Protein AF-A0AAP4Y4P3-F1 (afdb_monomer)

pLDDT: mean 84.71, std 17.85, range [30.56, 98.5]

Nearest PDB structures (foldseek):
  1cfz-assembly2_B  TM=8.126E-01  e=1.256E-12  Escherichia coli
  2kml-assembly1_A  TM=8.447E-01  e=9.578E-11  Escherichia coli IAI1
  5ija-assembly2_B  TM=7.318E-01  e=5.709E-11  Thermococcus kodakarensis KOD1
  5ttx-assembly1_A  TM=7.110E-01  e=1.951E-10  Thaumarchaeota archaeon SCGC AB-539-E09
  5ttx-assembly3_C  TM=7.157E-01  e=4.240E-10  Thaumarchaeota archaeon SCGC AB-539-E09

Foldseek 3Di:
DPPDDQQLEEEEFEAAQQFALQCLSVVLLVVLVVVDDPSYHGYYDHQNVLCVLVRQFAHQEYEYEGEAAPPDDALDKDKDWLVPDDDGFDPPPCPVPRQTSNNSSVVCVVVVRHHNTYMYIYGYAPTRHGGHYYDPSSVNSSVVVSVVVRVVSVVSPDPDDD

Structure (mmCIF, N/CA/C/O backbone):
data_AF-A0AAP4Y4P3-F1
#
_entry.id   AF-A0AAP4Y4P3-F1
#
loop_
_atom_site.group_PDB
_atom_site.id
_atom_site.type_symbol
_atom_site.label_atom_id
_atom_site.label_alt_id
_atom_site.label_comp_id
_atom_site.label_asym_id
_atom_site.label_entity_id
_atom_site.label_seq_id
_atom_site.pdbx_PDB_ins_code
_atom_site.Cartn_x
_atom_site.Cartn_y
_atom_site.Cartn_z
_atom_site.occupancy
_atom_site.B_iso_or_equiv
_atom_site.auth_seq_id
_atom_site.auth_comp_id
_atom_site.auth_asym_id
_atom_site.auth_atom_id
_atom_site.pdbx_PDB_model_num
ATOM 1 N N . MET A 1 1 ? -22.935 -16.325 13.975 1.00 35.78 1 MET A N 1
ATOM 2 C CA . MET A 1 1 ? -22.526 -14.991 13.495 1.00 35.78 1 MET A CA 1
ATOM 3 C C . MET A 1 1 ? -21.268 -14.628 14.266 1.00 35.78 1 MET A C 1
ATOM 5 O O . MET A 1 1 ? -21.358 -14.470 15.472 1.00 35.78 1 MET A O 1
ATOM 9 N N . HIS A 1 2 ? -20.091 -14.675 13.637 1.00 30.56 2 HIS A N 1
ATOM 10 C CA . HIS A 1 2 ? -18.846 -14.263 14.293 1.00 30.56 2 HIS A CA 1
ATOM 11 C C . HIS A 1 2 ? -18.708 -12.754 14.104 1.00 30.56 2 HIS A C 1
ATOM 13 O O . HIS A 1 2 ? -18.213 -12.304 13.072 1.00 30.56 2 HIS A O 1
ATOM 19 N N . GLU A 1 3 ? -19.175 -11.977 15.077 1.00 39.31 3 GLU A N 1
ATOM 20 C CA . GLU A 1 3 ? -18.799 -10.569 15.182 1.00 39.31 3 GLU A CA 1
ATOM 21 C C . GLU A 1 3 ? -17.313 -10.529 15.544 1.00 39.31 3 GLU A C 1
ATOM 23 O O . GLU A 1 3 ? -16.905 -10.691 16.693 1.00 39.31 3 GLU A O 1
ATOM 28 N N . SER A 1 4 ? -16.481 -10.437 14.506 1.00 42.75 4 SER A N 1
ATOM 29 C CA . SER A 1 4 ? -15.053 -10.184 14.661 1.00 42.75 4 SER A CA 1
ATOM 30 C C . SER A 1 4 ? -14.915 -8.806 15.293 1.00 42.75 4 SER A C 1
ATOM 32 O O . SER A 1 4 ? -15.518 -7.855 14.795 1.00 42.75 4 SER A O 1
ATOM 34 N N . ARG A 1 5 ? -14.134 -8.686 16.375 1.00 48.69 5 ARG A N 1
ATOM 35 C CA . ARG A 1 5 ? -13.696 -7.380 16.893 1.00 48.69 5 ARG A CA 1
ATOM 36 C C . ARG A 1 5 ? -13.296 -6.482 15.709 1.00 48.69 5 ARG A C 1
ATOM 38 O O . ARG A 1 5 ? -12.652 -7.003 14.789 1.00 48.69 5 ARG A O 1
ATOM 45 N N . PRO A 1 6 ? -13.650 -5.183 15.709 1.00 52.22 6 PRO A N 1
ATOM 46 C CA . PRO A 1 6 ? -13.154 -4.275 14.686 1.00 52.22 6 PRO A CA 1
ATOM 47 C C . PRO A 1 6 ? -11.630 -4.379 14.683 1.00 52.22 6 PRO A C 1
ATOM 49 O O . PRO A 1 6 ? -10.990 -4.272 15.726 1.00 52.22 6 PRO A O 1
ATOM 52 N N . ARG A 1 7 ? -11.072 -4.730 13.526 1.00 64.44 7 ARG A N 1
ATOM 53 C CA . ARG A 1 7 ? -9.627 -4.845 13.350 1.00 64.44 7 ARG A CA 1
ATOM 54 C C . ARG A 1 7 ? -9.046 -3.441 13.362 1.00 64.44 7 ARG A C 1
ATOM 56 O O . ARG A 1 7 ? -9.564 -2.588 12.648 1.00 64.44 7 ARG A O 1
ATOM 63 N N . ASP A 1 8 ? -7.981 -3.220 14.127 1.00 81.25 8 ASP A N 1
ATOM 64 C CA . ASP A 1 8 ? -7.388 -1.885 14.291 1.00 81.25 8 ASP A CA 1
ATOM 65 C C . ASP A 1 8 ? -6.825 -1.338 12.970 1.00 81.25 8 ASP A C 1
ATOM 67 O O . ASP A 1 8 ? -6.829 -0.130 12.734 1.00 81.25 8 ASP A O 1
ATOM 71 N N . ALA A 1 9 ? -6.379 -2.231 12.079 1.00 92.62 9 ALA A N 1
ATOM 72 C CA . ALA A 1 9 ? -5.905 -1.871 10.753 1.00 92.62 9 ALA A CA 1
ATOM 73 C C . ALA A 1 9 ? -6.125 -2.983 9.717 1.00 92.62 9 ALA A C 1
ATOM 75 O O . ALA A 1 9 ? -6.168 -4.180 10.031 1.00 92.62 9 ALA A O 1
ATOM 76 N N . ILE A 1 10 ? -6.188 -2.573 8.454 1.00 95.81 10 ILE A N 1
ATOM 77 C CA . ILE A 1 10 ? -6.048 -3.445 7.293 1.00 95.81 10 ILE A CA 1
ATOM 78 C C . ILE A 1 10 ? -4.916 -2.954 6.394 1.00 95.81 10 ILE A C 1
ATOM 80 O O . ILE A 1 10 ? -4.801 -1.760 6.132 1.00 95.81 10 ILE A O 1
ATOM 84 N N . VAL A 1 11 ? -4.099 -3.880 5.897 1.00 97.31 11 VAL A N 1
ATOM 85 C CA . VAL A 1 11 ? -3.084 -3.609 4.877 1.00 97.31 11 VAL A CA 1
ATOM 86 C C . VAL A 1 11 ? -3.383 -4.431 3.629 1.00 97.31 11 VAL A C 1
ATOM 88 O O . VAL A 1 11 ? -3.511 -5.654 3.707 1.00 97.31 11 VAL A O 1
ATOM 91 N N . VAL A 1 12 ? -3.519 -3.764 2.486 1.00 97.06 12 VAL A N 1
ATOM 92 C CA . VAL A 1 12 ? -3.878 -4.381 1.206 1.00 97.06 12 VAL A CA 1
ATOM 93 C C . VAL A 1 12 ? -2.787 -4.111 0.179 1.00 97.06 12 VAL A C 1
ATOM 95 O O . VAL A 1 12 ? -2.409 -2.965 -0.040 1.00 97.06 12 VAL A O 1
ATOM 98 N N . GLY A 1 13 ? -2.275 -5.171 -0.437 1.00 96.31 13 GLY A N 1
ATOM 99 C CA . GLY A 1 13 ? -1.312 -5.098 -1.530 1.00 96.31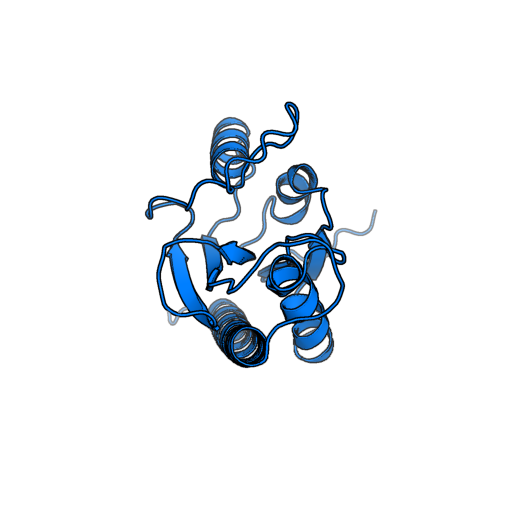 13 GLY A CA 1
ATOM 100 C C . GLY A 1 13 ? -2.024 -5.258 -2.863 1.00 96.31 13 GLY A C 1
ATOM 101 O O . GLY A 1 13 ? -2.777 -6.221 -3.030 1.00 96.31 13 GLY A O 1
ATOM 102 N N . LEU A 1 14 ? -1.780 -4.334 -3.785 1.00 93.56 14 LEU A N 1
ATOM 103 C CA . LEU A 1 14 ? -2.282 -4.369 -5.157 1.00 93.56 14 LEU A CA 1
ATOM 104 C C . LEU A 1 14 ? -1.167 -4.769 -6.136 1.00 93.56 14 LEU A C 1
ATOM 106 O O . LEU A 1 14 ? -0.000 -4.914 -5.745 1.00 93.56 14 LEU A O 1
ATOM 110 N N . GLY A 1 15 ? -1.553 -4.975 -7.394 1.00 90.00 15 GLY A N 1
ATOM 111 C CA . GLY A 1 15 ? -0.639 -5.191 -8.512 1.00 90.00 15 GLY A CA 1
ATOM 112 C C . GLY A 1 15 ? -0.743 -6.575 -9.148 1.00 90.00 15 GLY A C 1
ATOM 113 O O . GLY A 1 15 ? -1.526 -7.424 -8.721 1.00 90.00 15 GLY A O 1
ATOM 114 N N . SER A 1 16 ? 0.062 -6.823 -10.182 1.00 90.12 16 SER A N 1
ATOM 115 C CA . SER A 1 16 ? -0.001 -8.059 -10.973 1.00 90.12 16 SER A CA 1
ATOM 116 C C . SER A 1 16 ? 1.254 -8.926 -10.789 1.00 90.12 16 SER A C 1
ATOM 118 O O . SER A 1 16 ? 2.365 -8.454 -11.049 1.00 90.12 16 SER A O 1
ATOM 120 N N . PRO A 1 17 ? 1.124 -10.222 -10.435 1.00 88.75 17 PRO A N 1
ATOM 121 C CA . PRO A 1 17 ? 2.277 -11.091 -10.170 1.00 88.75 17 PRO A CA 1
ATOM 122 C C . PRO A 1 17 ? 3.154 -11.335 -11.410 1.00 88.75 17 PRO A C 1
ATOM 124 O O . PRO A 1 17 ? 4.361 -11.544 -11.287 1.00 88.75 17 PRO A O 1
ATOM 127 N N . ASP A 1 18 ? 2.562 -11.256 -12.604 1.00 89.69 18 ASP A N 1
ATOM 128 C CA . ASP A 1 18 ? 3.226 -11.536 -13.881 1.00 89.69 18 ASP A CA 1
ATOM 129 C C . ASP A 1 18 ? 3.772 -10.274 -14.577 1.00 89.69 18 ASP A C 1
ATOM 131 O O . ASP A 1 18 ? 4.093 -10.312 -15.768 1.00 89.69 18 ASP A O 1
ATOM 135 N N . ARG A 1 19 ? 3.851 -9.135 -13.871 1.00 90.81 19 ARG A N 1
ATOM 136 C CA . ARG A 1 19 ? 4.259 -7.835 -14.439 1.00 90.81 19 ARG A CA 1
ATOM 137 C C . ARG A 1 19 ? 5.421 -7.172 -13.694 1.00 90.81 19 ARG A C 1
ATOM 139 O O . ARG A 1 19 ? 5.391 -5.983 -13.391 1.00 90.81 19 ARG A O 1
ATOM 146 N N . ARG A 1 20 ? 6.487 -7.927 -13.442 1.00 93.19 20 ARG A N 1
ATOM 147 C CA . ARG A 1 20 ? 7.746 -7.458 -12.841 1.00 93.19 20 ARG A CA 1
ATOM 148 C C . ARG A 1 20 ? 7.508 -6.606 -11.594 1.00 93.19 20 ARG A C 1
ATOM 150 O O . ARG A 1 20 ? 6.992 -7.124 -10.609 1.00 93.19 20 ARG A O 1
ATOM 157 N N . ASP A 1 21 ? 7.879 -5.326 -11.629 1.00 95.75 21 ASP A N 1
ATOM 158 C CA . ASP A 1 21 ? 7.810 -4.435 -10.472 1.00 95.75 21 ASP A CA 1
ATOM 159 C C . ASP A 1 21 ? 6.367 -4.094 -10.067 1.00 95.75 21 ASP A C 1
ATOM 161 O O . ASP A 1 21 ? 6.153 -3.656 -8.943 1.00 95.75 21 ASP A O 1
ATOM 165 N N . ASP A 1 22 ? 5.379 -4.365 -10.926 1.00 93.31 22 ASP A N 1
ATOM 166 C CA . ASP A 1 22 ? 3.951 -4.254 -10.598 1.00 93.31 22 ASP A CA 1
ATOM 167 C C . ASP A 1 22 ? 3.556 -5.195 -9.448 1.00 93.31 22 ASP A C 1
ATOM 169 O O . ASP A 1 22 ? 2.640 -4.914 -8.689 1.00 93.31 22 ASP A O 1
ATOM 173 N N . ALA A 1 23 ? 4.291 -6.294 -9.243 1.00 94.38 23 ALA A N 1
ATOM 174 C CA . ALA A 1 23 ? 4.058 -7.216 -8.133 1.00 94.38 23 ALA A CA 1
ATOM 175 C C . ALA A 1 23 ? 4.514 -6.662 -6.764 1.00 94.38 23 ALA A C 1
ATOM 177 O O . ALA A 1 23 ? 4.427 -7.371 -5.758 1.00 94.38 23 ALA A O 1
ATOM 178 N N . ALA A 1 24 ? 5.043 -5.432 -6.696 1.00 96.50 24 ALA A N 1
ATOM 179 C CA . ALA A 1 24 ? 5.632 -4.872 -5.480 1.00 96.50 24 ALA A CA 1
ATOM 180 C C . ALA A 1 24 ? 4.641 -4.797 -4.309 1.00 96.50 24 ALA A C 1
ATOM 182 O O . ALA A 1 24 ? 5.015 -5.138 -3.184 1.00 96.50 24 ALA A O 1
ATOM 183 N N . GLY A 1 25 ? 3.386 -4.406 -4.557 1.00 95.81 25 GLY A N 1
ATOM 184 C CA . GLY A 1 25 ? 2.348 -4.365 -3.524 1.00 95.81 25 GLY A CA 1
ATOM 185 C C . GLY A 1 25 ? 2.041 -5.753 -2.959 1.00 95.81 25 GLY A C 1
ATOM 186 O O . GLY A 1 25 ? 2.022 -5.933 -1.738 1.00 95.81 25 GLY A O 1
ATOM 187 N N . LEU A 1 26 ? 1.901 -6.755 -3.835 1.00 96.25 26 LEU A N 1
ATOM 188 C CA . LEU A 1 26 ? 1.697 -8.161 -3.460 1.00 96.25 26 LEU A CA 1
ATOM 189 C C . LEU A 1 26 ? 2.864 -8.715 -2.628 1.00 96.25 26 LEU A C 1
ATOM 191 O O . LEU A 1 26 ? 2.657 -9.375 -1.607 1.00 96.25 26 LEU A O 1
ATOM 195 N N . GLU A 1 27 ? 4.099 -8.427 -3.037 1.00 97.56 27 GLU A N 1
ATOM 196 C CA . GLU A 1 27 ? 5.293 -8.872 -2.316 1.00 97.56 27 GLU A CA 1
ATOM 197 C C . GLU A 1 27 ? 5.421 -8.183 -0.950 1.00 97.56 27 GLU A C 1
ATOM 199 O O . GLU A 1 27 ? 5.775 -8.827 0.040 1.00 97.56 27 GLU A O 1
ATOM 204 N N . ALA A 1 28 ? 5.075 -6.896 -0.860 1.00 98.19 28 ALA A N 1
ATOM 205 C CA . ALA A 1 28 ? 5.086 -6.161 0.399 1.00 98.19 28 ALA A CA 1
ATOM 206 C C . ALA A 1 28 ? 4.141 -6.791 1.426 1.00 98.19 28 ALA A C 1
ATOM 208 O O . ALA A 1 28 ? 4.553 -7.054 2.556 1.00 98.19 28 ALA A O 1
ATOM 209 N N . VAL A 1 29 ? 2.900 -7.102 1.042 1.00 97.38 29 VAL A N 1
ATOM 210 C CA . VAL A 1 29 ? 1.959 -7.745 1.972 1.00 97.38 29 VAL A CA 1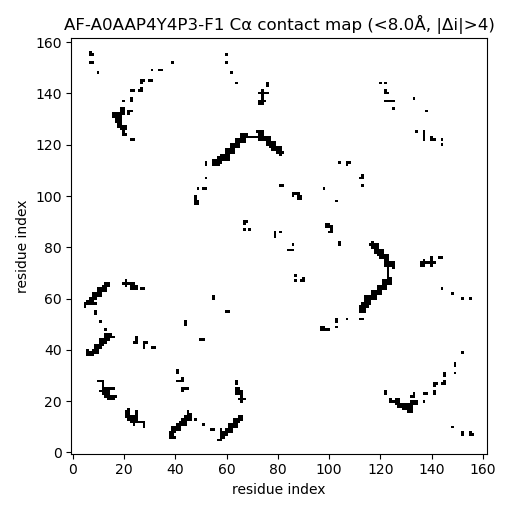
ATOM 211 C C . VAL A 1 29 ? 2.347 -9.179 2.315 1.00 97.38 29 VAL A C 1
ATOM 213 O O . VAL A 1 29 ? 2.146 -9.598 3.455 1.00 97.38 29 VAL A O 1
ATOM 216 N N . ARG A 1 30 ? 2.986 -9.910 1.394 1.00 97.44 30 ARG A N 1
ATOM 217 C CA . ARG A 1 30 ? 3.554 -11.237 1.679 1.00 97.44 30 ARG A CA 1
ATOM 218 C C . ARG A 1 30 ? 4.622 -11.175 2.776 1.00 97.44 30 ARG A C 1
ATOM 220 O O . ARG A 1 30 ? 4.634 -12.027 3.662 1.00 97.44 30 ARG A O 1
ATOM 227 N N . LEU A 1 31 ? 5.507 -10.179 2.721 1.00 97.69 31 LEU A N 1
ATOM 228 C CA . LEU A 1 31 ? 6.558 -9.961 3.723 1.00 97.69 31 LEU A CA 1
ATOM 229 C C . LEU A 1 31 ? 6.016 -9.392 5.039 1.00 97.69 31 LEU A C 1
ATOM 231 O O . LEU A 1 31 ? 6.549 -9.698 6.103 1.00 97.69 31 LEU A O 1
ATOM 235 N N . LEU A 1 32 ? 4.962 -8.580 4.973 1.00 96.81 32 LEU A N 1
ATOM 236 C CA . LEU A 1 32 ? 4.334 -7.952 6.133 1.00 96.81 32 LEU A CA 1
ATOM 237 C C . LEU A 1 32 ? 3.498 -8.935 6.963 1.00 96.81 32 LEU A C 1
ATOM 239 O O . LEU A 1 32 ? 3.498 -8.847 8.189 1.00 96.81 32 LEU A O 1
ATOM 243 N N . ALA A 1 33 ? 2.793 -9.867 6.313 1.00 96.38 33 ALA A N 1
ATOM 244 C CA . ALA A 1 33 ? 1.863 -10.798 6.954 1.00 96.38 33 ALA A CA 1
ATOM 245 C C . ALA A 1 33 ? 2.413 -11.530 8.199 1.00 96.38 33 ALA A C 1
ATOM 247 O O . ALA A 1 33 ? 1.707 -11.556 9.205 1.00 96.38 33 ALA A O 1
ATOM 248 N N . PRO A 1 34 ? 3.641 -12.093 8.206 1.00 96.50 34 PRO A N 1
ATOM 249 C CA . PRO A 1 34 ? 4.180 -12.757 9.398 1.00 96.50 34 PRO A CA 1
ATOM 250 C C . PRO A 1 34 ? 4.654 -11.796 10.503 1.00 96.50 34 PRO A C 1
ATOM 252 O O . PRO A 1 34 ? 5.018 -12.258 11.581 1.00 96.50 34 PRO A O 1
ATOM 255 N N . LEU A 1 35 ? 4.707 -10.486 10.242 1.00 95.44 35 LEU A N 1
ATOM 256 C CA . LEU A 1 35 ? 5.269 -9.479 11.151 1.00 95.44 35 LEU A CA 1
ATOM 257 C C . LEU A 1 35 ? 4.200 -8.690 11.915 1.00 95.44 35 LEU A C 1
ATOM 259 O O . LEU A 1 35 ? 4.514 -8.058 12.924 1.00 95.44 35 LEU A O 1
ATOM 263 N N . VAL A 1 36 ? 2.957 -8.689 11.431 1.00 92.06 36 VAL A N 1
ATOM 264 C CA . VAL A 1 36 ? 1.852 -7.969 12.072 1.00 92.06 36 VAL A CA 1
ATOM 265 C C . VAL A 1 36 ? 1.146 -8.839 13.117 1.00 92.06 36 VAL A C 1
ATOM 267 O O . VAL A 1 36 ? 1.121 -10.065 12.984 1.00 92.06 36 VAL A O 1
ATOM 270 N N . PRO A 1 37 ? 0.552 -8.242 14.166 1.00 88.38 37 PRO A N 1
ATOM 271 C CA . PRO A 1 37 ? -0.206 -9.011 15.138 1.00 88.38 37 PRO A CA 1
ATOM 272 C C . PRO A 1 37 ? -1.540 -9.531 14.554 1.00 88.38 37 PRO A C 1
ATOM 274 O O . PRO A 1 37 ? -2.008 -9.041 13.525 1.00 88.38 37 PRO A O 1
ATOM 277 N N . PRO A 1 38 ? -2.186 -10.520 15.207 1.00 85.00 38 PRO A N 1
ATOM 278 C CA . PRO A 1 38 ? -3.383 -11.194 14.678 1.00 85.00 38 PRO A CA 1
ATOM 279 C C . PRO A 1 38 ? -4.623 -10.301 14.501 1.00 85.00 38 PRO A C 1
ATOM 281 O O . PRO A 1 38 ? -5.584 -10.697 13.840 1.00 85.00 38 PRO A O 1
ATOM 284 N N . ASP A 1 39 ? -4.634 -9.129 15.134 1.00 84.38 39 ASP A N 1
ATOM 285 C CA . ASP A 1 39 ? -5.692 -8.118 15.062 1.00 84.38 39 ASP A CA 1
ATOM 286 C C . ASP A 1 39 ? -5.611 -7.252 13.789 1.00 84.38 39 ASP A C 1
ATOM 288 O O . ASP A 1 39 ? -6.575 -6.556 13.466 1.00 84.38 39 ASP A O 1
ATOM 292 N N . VAL A 1 40 ? -4.521 -7.346 13.019 1.00 92.06 40 VAL A N 1
ATOM 293 C CA . VAL A 1 40 ? -4.333 -6.657 11.736 1.00 92.06 40 VAL A CA 1
ATOM 294 C C . VAL A 1 40 ? -4.696 -7.590 10.586 1.00 92.06 40 VAL A C 1
ATOM 296 O O . VAL A 1 40 ? -4.184 -8.705 10.478 1.00 92.06 40 VAL A O 1
ATOM 299 N N . ARG A 1 41 ? -5.563 -7.136 9.673 1.00 94.62 41 ARG A N 1
ATOM 300 C CA . ARG A 1 41 ? -5.827 -7.890 8.437 1.00 94.62 41 ARG A CA 1
ATOM 301 C C . ARG A 1 41 ? -4.774 -7.551 7.397 1.00 94.62 41 ARG A C 1
ATOM 303 O O . ARG A 1 41 ? -4.551 -6.381 7.114 1.00 94.62 41 ARG A O 1
ATOM 310 N N . VAL A 1 42 ? -4.219 -8.569 6.757 1.00 96.19 42 VAL A N 1
ATOM 311 C CA . VAL A 1 42 ? -3.381 -8.410 5.566 1.00 96.19 42 VAL A CA 1
ATOM 312 C C . VAL A 1 42 ? -4.057 -9.122 4.400 1.00 96.19 42 VAL A C 1
ATOM 314 O O . VAL A 1 42 ? -4.548 -10.240 4.565 1.00 96.19 42 VAL A O 1
ATOM 317 N N . ALA A 1 43 ? -4.141 -8.465 3.247 1.00 95.81 43 ALA A N 1
ATOM 318 C CA . ALA A 1 43 ? -4.763 -9.003 2.042 1.00 95.81 43 ALA A CA 1
ATOM 319 C C . ALA A 1 43 ? -3.949 -8.646 0.791 1.00 95.81 43 ALA A C 1
ATOM 321 O O . ALA A 1 43 ? -3.263 -7.628 0.758 1.00 95.81 43 ALA A O 1
ATOM 322 N N . ALA A 1 44 ? -4.051 -9.481 -0.239 1.00 94.81 44 ALA A N 1
ATOM 323 C CA . ALA A 1 44 ? -3.455 -9.259 -1.550 1.00 94.81 44 ALA A CA 1
ATOM 324 C C . ALA A 1 44 ? -4.561 -9.344 -2.609 1.00 94.81 44 ALA A C 1
ATOM 326 O O . ALA A 1 44 ? -5.363 -10.279 -2.564 1.00 94.81 44 ALA A O 1
ATOM 327 N N . LEU A 1 45 ? -4.607 -8.389 -3.538 1.00 91.00 45 LEU A N 1
ATOM 328 C CA . LEU A 1 45 ? -5.609 -8.313 -4.603 1.00 91.00 45 LEU A CA 1
ATOM 329 C C . LEU A 1 45 ? -4.922 -8.280 -5.976 1.00 91.00 45 LEU A C 1
ATOM 331 O O . LEU A 1 45 ? -4.649 -7.199 -6.490 1.00 91.00 45 LEU A O 1
ATOM 335 N N . PRO A 1 46 ? -4.633 -9.443 -6.584 1.00 86.31 46 PRO A N 1
ATOM 336 C CA . PRO A 1 46 ? -4.075 -9.490 -7.929 1.00 86.31 46 PRO A CA 1
ATOM 337 C C . PRO A 1 46 ? -5.170 -9.237 -8.979 1.00 86.31 46 PRO A C 1
ATOM 339 O O . PRO A 1 46 ? -5.902 -10.165 -9.328 1.00 86.31 46 PRO A O 1
ATOM 342 N N . GLY A 1 47 ? -5.306 -7.995 -9.458 1.00 76.56 47 GLY A N 1
ATOM 343 C CA . GLY A 1 47 ? -6.297 -7.614 -10.479 1.00 76.56 47 GLY A CA 1
ATOM 344 C C . GLY A 1 47 ? -7.751 -7.682 -9.997 1.00 76.56 47 GLY A C 1
ATOM 345 O O . GLY A 1 47 ? -8.647 -8.083 -10.740 1.00 76.56 47 GLY A O 1
ATOM 346 N N . ARG A 1 48 ? -7.976 -7.425 -8.702 1.00 79.25 48 ARG A N 1
ATOM 347 C CA . ARG A 1 48 ? -9.301 -7.457 -8.048 1.00 79.25 48 ARG A CA 1
ATOM 348 C C . ARG A 1 48 ? -9.522 -6.209 -7.199 1.00 79.25 48 ARG A C 1
ATOM 350 O O . ARG A 1 48 ? -10.065 -6.281 -6.100 1.00 79.25 48 ARG A O 1
ATOM 357 N N . GLU A 1 49 ? -9.075 -5.064 -7.695 1.00 80.50 49 GLU A N 1
ATOM 358 C CA . GLU A 1 49 ? -9.017 -3.781 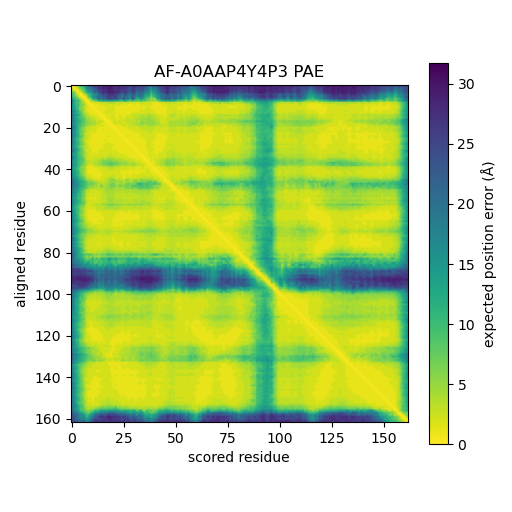-6.993 1.00 80.50 49 GLU A CA 1
ATOM 359 C C . GLU A 1 49 ? -10.397 -3.353 -6.473 1.00 80.50 49 GLU A C 1
ATOM 361 O O . GLU A 1 49 ? -10.501 -2.778 -5.395 1.00 80.50 49 GLU A O 1
ATOM 366 N N . THR A 1 50 ? -11.485 -3.725 -7.152 1.00 77.50 50 THR A N 1
ATOM 367 C CA . THR A 1 50 ? -12.859 -3.442 -6.705 1.00 77.50 50 THR A CA 1
ATOM 368 C C . THR A 1 50 ? -13.220 -4.071 -5.353 1.00 77.50 50 THR A C 1
ATOM 370 O O . THR A 1 50 ? -14.094 -3.558 -4.657 1.00 77.50 50 THR A O 1
ATOM 373 N N . GLU A 1 51 ? -12.549 -5.153 -4.939 1.00 87.38 51 GLU A N 1
ATOM 374 C CA . GLU A 1 51 ? -12.748 -5.765 -3.614 1.00 87.38 51 GLU A CA 1
ATOM 375 C C . GLU A 1 51 ? -12.164 -4.932 -2.471 1.00 87.38 51 GLU A C 1
ATOM 377 O O . GLU A 1 51 ? -12.488 -5.158 -1.301 1.00 87.38 51 GLU A O 1
ATOM 382 N N . LEU A 1 52 ? -11.326 -3.942 -2.787 1.00 89.00 52 LEU A N 1
ATOM 383 C CA . LEU A 1 52 ? -10.709 -3.061 -1.805 1.00 89.00 52 LEU A CA 1
ATOM 384 C C . LEU A 1 52 ? -11.757 -2.356 -0.936 1.00 89.00 52 LEU A C 1
ATOM 386 O O . LEU A 1 52 ? -11.569 -2.232 0.276 1.00 89.00 52 LEU A O 1
ATOM 390 N N . LEU A 1 53 ? -12.894 -1.982 -1.536 1.00 89.56 53 LEU A N 1
ATOM 391 C CA . LEU A 1 53 ? -13.988 -1.329 -0.830 1.00 89.56 53 LEU A CA 1
ATOM 392 C C . LEU A 1 53 ? -14.538 -2.201 0.303 1.00 89.56 53 LEU A C 1
ATOM 394 O O . LEU A 1 53 ? -14.720 -1.733 1.429 1.00 89.56 53 LEU A O 1
ATOM 398 N N . ASP A 1 54 ? -14.780 -3.479 0.023 1.00 89.94 54 ASP A N 1
ATOM 399 C CA . ASP A 1 54 ? -15.295 -4.429 1.007 1.00 89.94 54 ASP A CA 1
ATOM 400 C C . ASP A 1 54 ? -14.279 -4.712 2.111 1.00 89.94 54 ASP A C 1
ATOM 402 O O . ASP A 1 54 ? -14.646 -4.889 3.274 1.00 89.94 54 ASP A O 1
ATOM 406 N N . LEU A 1 55 ? -12.995 -4.711 1.762 1.00 91.75 55 LEU A N 1
ATOM 407 C CA . LEU A 1 55 ? -11.913 -4.988 2.689 1.00 91.75 55 LEU A CA 1
ATOM 408 C C . LEU A 1 55 ? -11.702 -3.874 3.722 1.00 91.75 55 LEU A C 1
ATOM 410 O O . LEU A 1 55 ? -11.514 -4.191 4.899 1.00 91.75 55 LEU A O 1
ATOM 414 N N . TRP A 1 56 ? -11.738 -2.602 3.317 1.00 92.38 56 TRP A N 1
ATOM 415 C CA . TRP A 1 56 ? -11.451 -1.477 4.217 1.00 92.38 56 TRP A CA 1
ATOM 416 C C . TRP A 1 56 ? -12.671 -0.882 4.927 1.00 92.38 56 TRP A C 1
ATOM 418 O O . TRP A 1 56 ? -12.513 0.010 5.763 1.00 92.38 56 TRP A O 1
ATOM 428 N N . THR A 1 57 ? -13.887 -1.339 4.598 1.00 90.88 57 THR A N 1
ATOM 429 C CA . THR A 1 57 ? -15.120 -0.726 5.117 1.00 90.88 57 THR A CA 1
ATOM 430 C C . THR A 1 57 ? -15.132 -0.823 6.643 1.00 90.88 57 THR A C 1
ATOM 432 O O . THR A 1 57 ? -15.050 -1.916 7.200 1.00 90.88 57 THR A O 1
ATOM 435 N N . GLY A 1 58 ? -15.261 0.322 7.320 1.00 86.38 58 GLY A N 1
ATOM 436 C CA . GLY A 1 58 ? -15.326 0.387 8.783 1.00 86.38 58 GLY A CA 1
ATOM 437 C C . GLY A 1 58 ? -13.990 0.157 9.501 1.00 86.38 58 GLY A C 1
ATOM 438 O O . GLY A 1 58 ? -13.978 0.085 10.729 1.00 86.38 58 GLY A O 1
ATOM 439 N N . ALA A 1 59 ? -12.871 0.051 8.776 1.00 90.81 59 ALA A N 1
ATOM 440 C CA . ALA A 1 59 ? -11.551 -0.039 9.390 1.00 90.81 59 ALA A CA 1
ATOM 441 C C . ALA A 1 59 ? -11.110 1.332 9.952 1.00 90.81 59 ALA A C 1
ATOM 443 O O . ALA A 1 59 ? -11.255 2.347 9.261 1.00 90.81 59 ALA A O 1
ATOM 444 N N . PRO A 1 60 ? -10.518 1.396 11.160 1.00 92.25 60 PRO A N 1
ATOM 445 C CA . PRO A 1 60 ? -9.919 2.627 11.679 1.00 92.25 60 PRO A CA 1
ATOM 446 C C . PRO A 1 60 ? -8.742 3.110 10.819 1.00 92.25 60 PRO A C 1
ATOM 448 O O . PRO A 1 60 ? -8.571 4.309 10.606 1.00 92.25 60 PRO A O 1
ATOM 451 N N . LEU A 1 61 ? -7.952 2.173 10.291 1.00 94.31 61 LEU A N 1
ATOM 452 C CA . LEU A 1 61 ? -6.844 2.437 9.379 1.00 94.31 61 LEU A CA 1
ATOM 453 C C . LEU A 1 61 ? -6.855 1.436 8.223 1.00 94.31 61 LEU A C 1
ATOM 455 O O . LEU A 1 61 ? -6.860 0.226 8.444 1.00 94.31 61 LEU A O 1
ATOM 459 N N . ALA A 1 62 ? -6.775 1.942 6.997 1.00 96.06 62 ALA A N 1
ATOM 460 C CA . ALA A 1 62 ? -6.428 1.161 5.821 1.00 96.06 62 ALA A CA 1
ATOM 461 C C . ALA A 1 62 ? -5.103 1.653 5.235 1.00 96.06 62 ALA A C 1
ATOM 463 O O . ALA A 1 62 ? -4.913 2.853 5.043 1.00 96.06 62 ALA A O 1
ATOM 464 N N . ILE A 1 63 ? -4.200 0.723 4.938 1.00 97.19 63 ILE A N 1
ATOM 465 C CA . ILE A 1 63 ? -2.955 0.981 4.217 1.00 97.19 63 ILE A CA 1
ATOM 466 C C . ILE A 1 63 ? -3.019 0.226 2.892 1.00 97.19 63 ILE A C 1
ATOM 468 O O . ILE A 1 63 ? -3.169 -0.994 2.889 1.00 97.19 63 ILE A O 1
ATOM 472 N N . VAL A 1 64 ? -2.892 0.931 1.776 1.00 96.44 64 VAL A N 1
ATOM 473 C CA . VAL A 1 64 ? -2.819 0.338 0.437 1.00 96.44 64 VAL A CA 1
ATOM 474 C C . VAL A 1 64 ? -1.388 0.451 -0.061 1.00 96.44 64 VAL A C 1
ATOM 476 O O . VAL A 1 64 ? -0.803 1.529 -0.004 1.00 96.44 64 VAL A O 1
ATOM 479 N N . ILE A 1 65 ? -0.809 -0.656 -0.516 1.00 96.44 65 ILE A N 1
ATOM 480 C CA . ILE A 1 65 ? 0.541 -0.697 -1.080 1.00 96.44 65 ILE A CA 1
ATOM 481 C C . ILE A 1 65 ? 0.426 -1.078 -2.550 1.00 96.44 65 ILE A C 1
ATOM 483 O O . ILE A 1 65 ? -0.126 -2.133 -2.862 1.00 96.44 65 ILE A O 1
ATOM 487 N N . ASP A 1 66 ? 0.959 -0.239 -3.430 1.00 93.56 66 ASP A N 1
ATOM 488 C CA . ASP A 1 66 ? 0.862 -0.423 -4.878 1.00 93.56 66 ASP A CA 1
ATOM 489 C C . ASP A 1 66 ? 2.148 0.021 -5.586 1.00 93.56 66 ASP A C 1
ATOM 491 O O . ASP A 1 66 ? 2.927 0.817 -5.051 1.00 93.56 66 ASP A O 1
ATOM 495 N N . ALA A 1 67 ? 2.384 -0.503 -6.784 1.00 92.38 67 ALA A N 1
ATOM 496 C CA . ALA A 1 67 ? 3.426 -0.010 -7.668 1.00 92.38 67 ALA A CA 1
ATOM 497 C C . ALA A 1 67 ? 2.963 1.282 -8.360 1.00 92.38 67 ALA A C 1
ATOM 499 O O . ALA A 1 67 ? 1.809 1.416 -8.754 1.00 92.38 67 ALA A O 1
ATOM 500 N N . VAL A 1 68 ? 3.864 2.251 -8.531 1.00 90.62 68 VAL A N 1
ATOM 501 C CA . VAL A 1 68 ? 3.550 3.528 -9.191 1.00 90.62 68 VAL A CA 1
ATOM 502 C C . VAL A 1 68 ? 4.604 3.902 -10.226 1.00 90.62 68 VAL A C 1
ATOM 504 O O . VAL A 1 68 ? 5.758 3.484 -10.143 1.00 90.62 68 VAL A O 1
ATOM 507 N N . LEU A 1 69 ? 4.200 4.712 -11.203 1.00 88.25 69 LEU A N 1
ATOM 508 C CA . LEU A 1 69 ? 5.068 5.296 -12.225 1.00 88.25 69 LEU A CA 1
ATOM 509 C C . LEU A 1 69 ? 4.882 6.816 -12.204 1.00 88.25 69 LEU A C 1
ATOM 511 O O . LEU A 1 69 ? 4.066 7.365 -12.941 1.00 88.25 69 LEU A O 1
ATOM 515 N N . SER A 1 70 ? 5.614 7.489 -11.321 1.00 85.38 70 SER A N 1
ATOM 516 C CA . SER A 1 70 ? 5.610 8.952 -11.196 1.00 85.38 70 SER A CA 1
ATOM 517 C C . SER A 1 70 ? 6.765 9.615 -11.953 1.00 85.38 70 SER A C 1
ATOM 519 O O . SER A 1 70 ? 6.752 10.826 -12.168 1.00 85.38 70 SER A O 1
ATOM 521 N N . GLY A 1 71 ? 7.768 8.829 -12.360 1.00 86.69 71 GLY A N 1
ATOM 522 C CA . GLY A 1 71 ? 9.021 9.323 -12.929 1.00 86.69 71 GLY A CA 1
ATOM 523 C C . GLY A 1 71 ? 10.118 9.544 -11.883 1.00 86.69 71 GLY A C 1
ATOM 524 O O . GLY A 1 71 ? 11.198 10.026 -12.225 1.00 86.69 71 GLY A O 1
ATOM 525 N N . ALA A 1 72 ? 9.870 9.188 -10.619 1.00 92.31 72 ALA A N 1
ATOM 526 C CA . ALA A 1 72 ? 10.907 9.134 -9.596 1.00 92.31 72 ALA A CA 1
ATOM 527 C C . ALA A 1 72 ? 11.885 7.965 -9.846 1.00 92.31 72 ALA A C 1
ATOM 529 O O . ALA A 1 72 ? 11.724 7.151 -10.755 1.00 92.31 72 ALA A O 1
ATOM 530 N N . ALA A 1 73 ? 12.934 7.863 -9.027 1.00 97.00 73 ALA A N 1
ATOM 531 C CA . ALA A 1 73 ? 13.868 6.744 -9.123 1.00 97.00 73 ALA A CA 1
ATOM 532 C C . ALA A 1 73 ? 13.197 5.427 -8.670 1.00 97.00 73 ALA A C 1
ATOM 534 O O . ALA A 1 73 ? 12.557 5.430 -7.612 1.00 97.00 73 ALA A O 1
ATOM 535 N N . PRO A 1 74 ? 13.390 4.294 -9.377 1.00 97.44 74 PRO A N 1
ATOM 536 C CA . PRO A 1 74 ? 12.831 3.003 -8.974 1.00 97.44 74 PRO A CA 1
ATOM 537 C C . PRO A 1 74 ? 13.155 2.640 -7.519 1.00 97.44 74 PRO A C 1
ATOM 539 O O . PRO A 1 74 ? 14.271 2.859 -7.042 1.00 97.44 74 PRO A O 1
ATOM 542 N N . GLY A 1 75 ? 12.178 2.083 -6.802 1.00 96.62 75 GLY A N 1
ATOM 543 C CA . GLY A 1 75 ? 12.273 1.767 -5.374 1.00 96.62 75 GLY A CA 1
ATOM 544 C C . GLY A 1 75 ? 12.091 2.960 -4.429 1.00 96.62 75 GLY A C 1
ATOM 545 O O . GLY A 1 75 ? 12.198 2.794 -3.208 1.00 96.62 75 GLY A O 1
ATOM 546 N N . THR A 1 76 ? 11.821 4.159 -4.954 1.00 97.50 76 THR A N 1
ATOM 547 C CA . THR A 1 76 ? 11.326 5.281 -4.143 1.00 97.50 76 THR A CA 1
ATOM 548 C C . THR A 1 76 ? 9.970 4.908 -3.556 1.00 97.50 76 THR A C 1
ATOM 550 O O . THR A 1 76 ? 9.131 4.348 -4.252 1.00 97.50 76 THR A O 1
ATOM 553 N N . VAL A 1 77 ? 9.767 5.192 -2.268 1.00 97.50 77 VAL A N 1
ATOM 554 C CA . VAL A 1 77 ? 8.484 4.962 -1.597 1.00 97.50 77 VAL A CA 1
ATOM 555 C C . VAL A 1 77 ? 7.825 6.307 -1.351 1.00 97.50 77 VAL A C 1
ATOM 557 O O . VAL A 1 77 ? 8.356 7.137 -0.613 1.00 97.50 77 VAL A O 1
ATOM 560 N N . HIS A 1 78 ? 6.669 6.495 -1.966 1.00 94.25 78 HIS A N 1
ATOM 561 C CA . HIS A 1 78 ? 5.798 7.642 -1.782 1.00 94.25 78 HIS A CA 1
ATOM 562 C C . HIS A 1 78 ? 4.788 7.337 -0.690 1.00 94.25 78 HIS A C 1
ATOM 564 O O . HIS A 1 78 ? 4.301 6.212 -0.573 1.00 94.25 78 HIS A O 1
ATOM 570 N N . ARG A 1 79 ? 4.471 8.353 0.105 1.00 94.75 79 ARG A N 1
ATOM 571 C CA . ARG A 1 79 ? 3.495 8.270 1.184 1.00 94.75 79 ARG A CA 1
ATOM 572 C C . ARG A 1 79 ? 2.424 9.314 0.917 1.00 94.75 79 ARG A C 1
ATOM 574 O O . ARG A 1 79 ? 2.750 10.495 0.895 1.00 94.75 79 ARG A O 1
ATOM 581 N N . LEU A 1 80 ? 1.192 8.864 0.714 1.00 90.50 80 LEU A N 1
ATOM 582 C CA . LEU A 1 80 ? 0.071 9.717 0.332 1.00 90.50 80 LEU A CA 1
ATOM 583 C C . LEU A 1 80 ? -1.099 9.492 1.288 1.00 90.50 80 LEU A C 1
ATOM 585 O O . LEU A 1 80 ? -1.448 8.348 1.593 1.00 90.50 80 LEU A O 1
ATOM 589 N N . ASP A 1 81 ? -1.702 10.574 1.759 1.00 89.50 81 ASP A N 1
ATOM 590 C CA . ASP A 1 81 ? -2.999 10.535 2.421 1.00 89.50 81 ASP A CA 1
ATOM 591 C C . ASP A 1 81 ? -4.091 10.347 1.364 1.00 89.50 81 ASP A C 1
ATOM 593 O O . ASP A 1 81 ? -4.283 11.185 0.482 1.00 89.50 81 ASP A O 1
ATOM 597 N N . GLY A 1 82 ? -4.822 9.237 1.468 1.00 83.00 82 GLY A N 1
ATOM 598 C CA . GLY A 1 82 ? -5.833 8.827 0.498 1.00 83.00 82 GLY A CA 1
ATOM 599 C C . GLY A 1 82 ? -7.018 9.778 0.342 1.00 83.00 82 GLY A C 1
ATOM 600 O O . GLY A 1 82 ? -7.803 9.615 -0.591 1.00 83.00 82 GLY A O 1
ATOM 601 N N . PHE A 1 83 ? -7.179 10.737 1.254 1.00 81.94 83 PHE A N 1
ATOM 602 C CA . PHE A 1 83 ? -8.283 11.692 1.248 1.00 81.94 83 PHE A CA 1
ATOM 603 C C . PHE A 1 83 ? -7.855 13.125 0.936 1.00 81.94 83 PHE A C 1
ATOM 605 O O . PHE A 1 83 ? -8.728 13.951 0.670 1.00 81.94 83 PHE A O 1
ATOM 612 N N . ILE A 1 84 ? -6.554 13.422 0.982 1.00 75.12 84 ILE A N 1
ATOM 613 C CA . ILE A 1 84 ? -6.012 14.777 0.809 1.00 75.12 84 ILE A CA 1
ATOM 614 C C . ILE A 1 84 ? -5.150 14.863 -0.448 1.00 75.12 84 ILE A C 1
ATOM 616 O O . ILE A 1 84 ? -5.266 15.828 -1.205 1.00 75.12 84 ILE A O 1
ATOM 620 N N . ASP A 1 85 ? -4.287 13.875 -0.668 1.00 74.25 85 ASP A N 1
ATOM 621 C CA . ASP A 1 85 ? -3.309 13.927 -1.742 1.00 74.25 85 ASP A CA 1
ATOM 622 C C . ASP A 1 85 ? -3.911 13.478 -3.075 1.00 74.25 85 ASP A C 1
ATOM 624 O O . ASP A 1 85 ? -4.768 12.594 -3.148 1.00 74.25 85 ASP A O 1
ATOM 628 N N . ALA A 1 86 ? -3.418 14.078 -4.161 1.00 69.25 86 ALA A N 1
ATOM 629 C CA . ALA A 1 86 ? -3.736 13.613 -5.501 1.00 69.25 86 ALA A CA 1
ATOM 630 C C . ALA A 1 86 ? -3.173 12.200 -5.684 1.00 69.25 86 ALA A C 1
ATOM 632 O O . ALA A 1 86 ? -1.960 11.982 -5.640 1.00 69.25 86 ALA A O 1
ATOM 633 N N . LEU A 1 87 ? -4.067 11.239 -5.887 1.00 67.94 87 LEU A N 1
ATOM 634 C CA . LEU A 1 87 ? -3.680 9.850 -6.060 1.00 67.94 87 LEU A CA 1
ATO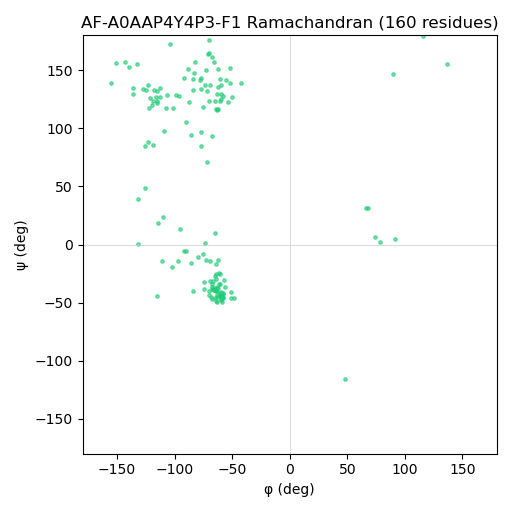M 635 C C . LEU A 1 87 ? -3.128 9.633 -7.469 1.00 67.94 87 LEU A C 1
ATOM 637 O O . LEU A 1 87 ? -3.736 10.111 -8.433 1.00 67.94 87 LEU A O 1
ATOM 641 N N . PRO A 1 88 ? -1.986 8.937 -7.616 1.00 60.56 88 PRO A N 1
ATOM 642 C CA . PRO A 1 88 ? -1.460 8.624 -8.930 1.00 60.56 88 PRO A CA 1
ATOM 643 C C . PRO A 1 88 ? -2.517 7.829 -9.699 1.00 60.56 88 PRO A C 1
ATOM 645 O O . PRO A 1 88 ? -3.065 6.847 -9.196 1.00 60.56 88 PRO A O 1
ATOM 648 N N . GLY A 1 89 ? -2.832 8.283 -10.912 1.00 55.38 89 GLY A N 1
ATOM 649 C CA . GLY A 1 89 ? -3.658 7.501 -11.822 1.00 55.38 89 GLY A CA 1
ATOM 650 C C . GLY A 1 89 ? -2.964 6.175 -12.124 1.00 55.38 89 GLY A C 1
ATOM 651 O O . GLY A 1 89 ? -1.738 6.135 -12.258 1.00 55.38 89 GLY A O 1
ATOM 652 N N . SER A 1 90 ? -3.741 5.097 -12.239 1.00 49.09 90 SER A N 1
ATOM 653 C CA . SER A 1 90 ? -3.222 3.832 -12.766 1.00 49.09 90 SER A CA 1
ATOM 654 C C . SER A 1 90 ? -2.610 4.094 -14.155 1.00 49.09 90 SER A C 1
ATOM 656 O O . SER A 1 90 ? -3.145 4.936 -14.892 1.00 49.09 90 SER A O 1
ATOM 658 N N . PRO A 1 91 ? -1.476 3.466 -14.530 1.00 44.94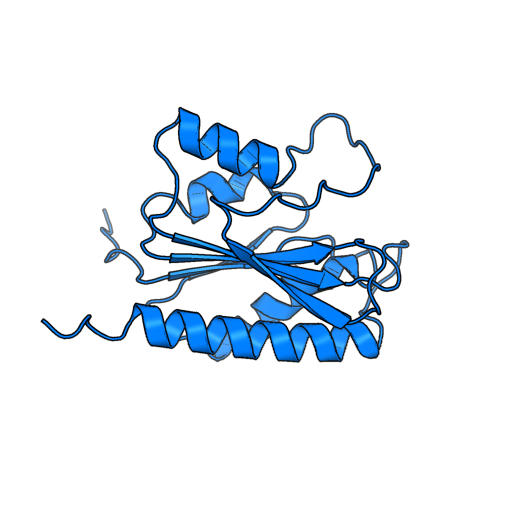 91 PRO A N 1
ATOM 659 C CA . PRO A 1 91 ? -0.868 3.686 -15.838 1.00 44.94 91 PRO A CA 1
ATOM 660 C C . PRO A 1 91 ? -1.892 3.484 -16.967 1.00 44.94 91 PRO A C 1
ATOM 662 O O . PRO A 1 91 ? -2.814 2.682 -16.819 1.00 44.94 91 PRO A O 1
ATOM 665 N N . PRO A 1 92 ? -1.730 4.161 -18.121 1.00 37.25 92 PRO A N 1
ATOM 666 C CA . PRO A 1 92 ? -2.639 4.055 -19.257 1.00 37.25 92 PRO A CA 1
ATOM 667 C C . PRO A 1 92 ? -2.494 2.693 -19.959 1.00 37.25 92 PRO A C 1
ATOM 669 O O . PRO A 1 92 ? -1.995 2.584 -21.075 1.00 37.25 92 PRO A O 1
ATOM 672 N N . HIS A 1 93 ? -2.957 1.635 -19.306 1.00 37.91 93 HIS A N 1
ATOM 673 C CA . HIS A 1 93 ? -3.372 0.389 -19.927 1.00 37.91 93 HIS A CA 1
ATOM 674 C C . HIS A 1 93 ? -4.850 0.209 -19.579 1.00 37.91 93 HIS A C 1
ATOM 676 O O . HIS A 1 93 ? -5.173 -0.405 -18.566 1.00 37.91 93 HIS A O 1
ATOM 682 N N . PRO A 1 94 ? -5.754 0.807 -20.376 1.00 37.94 94 PRO A N 1
ATOM 683 C CA . PRO A 1 94 ? -7.177 0.786 -20.109 1.00 37.94 94 PRO A CA 1
ATOM 684 C C . PRO A 1 94 ? -7.720 -0.584 -20.508 1.00 37.94 94 PRO A C 1
ATOM 686 O O . PRO A 1 94 ? -8.246 -0.770 -21.606 1.00 37.94 94 PRO A O 1
ATOM 689 N N . SER A 1 95 ? -7.623 -1.558 -19.611 1.00 33.34 95 SER A N 1
ATOM 690 C CA . SER A 1 95 ? -8.673 -2.566 -19.554 1.00 33.34 95 SER A CA 1
ATOM 691 C C . SER A 1 95 ? -9.940 -1.803 -19.187 1.00 33.34 95 SER A C 1
ATOM 693 O O . SER A 1 95 ? -10.003 -1.155 -18.148 1.00 33.34 95 SER A O 1
ATOM 695 N N . SER A 1 96 ? -10.931 -1.782 -20.075 1.00 33.91 96 SER A N 1
ATOM 696 C CA . SER A 1 96 ? -12.076 -0.862 -20.011 1.00 33.91 96 SER A CA 1
ATOM 697 C C . SER A 1 96 ? -13.005 -1.051 -18.796 1.00 33.91 96 SER A C 1
ATOM 699 O O . SER A 1 96 ? -14.103 -0.499 -18.802 1.00 33.91 96 SER A O 1
ATOM 701 N N . HIS A 1 97 ? -12.631 -1.861 -17.800 1.00 42.72 97 HIS A N 1
ATOM 702 C CA . HIS A 1 97 ? -13.423 -2.238 -16.623 1.00 42.72 97 HIS A CA 1
ATOM 703 C C . HIS A 1 97 ? -12.659 -2.111 -15.286 1.00 42.72 97 HIS A C 1
ATOM 705 O O . HIS A 1 97 ? -13.255 -2.384 -14.245 1.00 42.7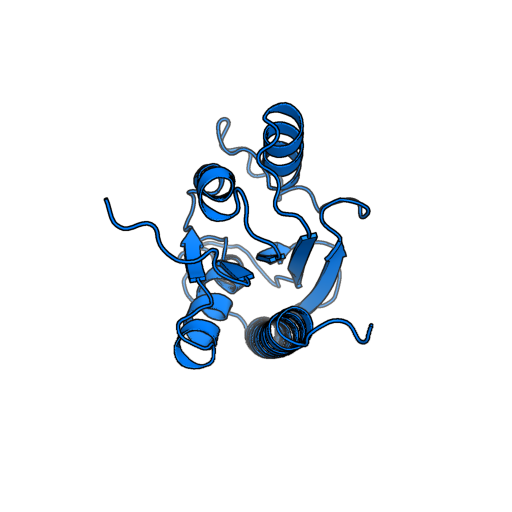2 97 HIS A O 1
ATOM 711 N N . ASP A 1 98 ? -11.396 -1.672 -15.279 1.00 51.47 98 ASP A N 1
ATOM 712 C CA . ASP A 1 98 ? -10.616 -1.572 -14.039 1.00 51.47 98 ASP A CA 1
ATOM 713 C C . ASP A 1 98 ? -10.802 -0.179 -13.422 1.00 51.47 98 ASP A C 1
ATOM 715 O O . ASP A 1 98 ? -10.289 0.819 -13.929 1.00 51.47 98 ASP A O 1
ATOM 719 N N . LEU A 1 99 ? -11.583 -0.099 -12.340 1.00 57.78 99 LEU A N 1
ATOM 720 C CA . LEU A 1 99 ? -11.656 1.108 -11.514 1.00 57.78 99 LEU A CA 1
ATOM 721 C C . LEU A 1 99 ? -10.289 1.330 -10.862 1.00 57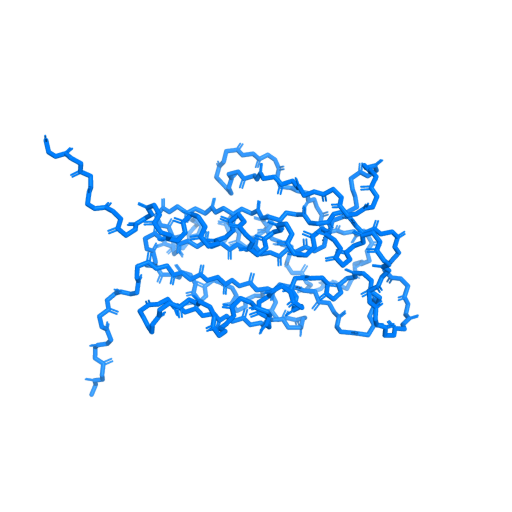.78 99 LEU A C 1
ATOM 723 O O . LEU A 1 99 ? -9.790 0.453 -10.155 1.00 57.78 99 LEU A O 1
ATOM 727 N N . GLY A 1 100 ? -9.692 2.501 -11.081 1.00 74.81 100 GLY A N 1
ATOM 728 C CA . GLY A 1 100 ? -8.444 2.858 -10.420 1.00 74.81 100 GLY A CA 1
ATOM 729 C C . GLY A 1 100 ? -8.657 3.113 -8.928 1.00 74.81 100 GLY A C 1
ATOM 730 O O . GLY A 1 100 ? -9.774 3.357 -8.467 1.00 74.81 100 GLY A O 1
ATOM 731 N N . LEU A 1 101 ? -7.566 3.138 -8.158 1.00 82.19 101 LEU A N 1
ATOM 732 C CA . LEU A 1 101 ? -7.613 3.508 -6.741 1.00 82.19 101 LEU A CA 1
ATOM 733 C C . LEU A 1 101 ? -8.351 4.844 -6.473 1.00 82.19 101 LEU A C 1
ATOM 735 O O . LEU A 1 101 ? -9.149 4.870 -5.533 1.00 82.19 101 LEU A O 1
ATOM 739 N N . PRO A 1 102 ? -8.188 5.917 -7.284 1.00 83.62 102 PRO A N 1
ATOM 740 C CA . PRO A 1 102 ? -8.976 7.141 -7.120 1.00 83.62 102 PRO A CA 1
ATOM 741 C C . PRO A 1 102 ? -10.489 6.905 -7.252 1.00 83.62 102 PRO A C 1
ATOM 743 O O . PRO A 1 102 ? -11.259 7.372 -6.413 1.00 83.62 102 PRO A O 1
ATOM 746 N N . ASP A 1 103 ? -10.918 6.128 -8.250 1.00 84.38 103 ASP A N 1
ATOM 747 C CA . ASP A 1 103 ? -12.337 5.840 -8.494 1.00 84.38 103 ASP A CA 1
ATOM 748 C C . ASP A 1 103 ? -12.951 5.030 -7.344 1.00 84.38 103 ASP A C 1
ATOM 750 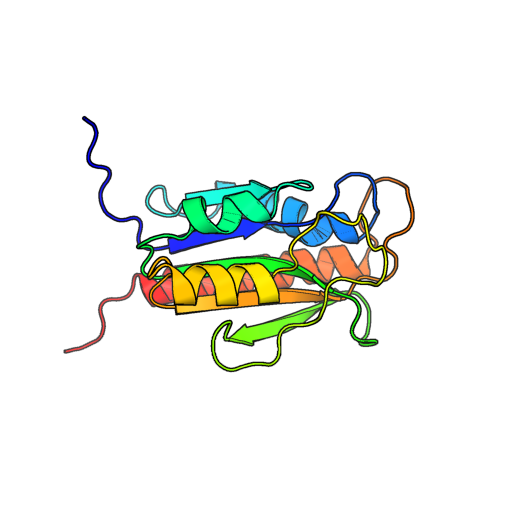O O . ASP A 1 103 ? -14.088 5.270 -6.936 1.00 84.38 103 ASP A O 1
ATOM 754 N N . ILE A 1 104 ? -12.184 4.093 -6.776 1.00 88.00 104 ILE A N 1
ATOM 755 C CA . ILE A 1 104 ? -12.605 3.285 -5.625 1.00 88.00 104 ILE A CA 1
ATOM 756 C C . ILE A 1 104 ? -12.768 4.156 -4.372 1.00 88.00 104 ILE A C 1
ATOM 758 O O . ILE A 1 104 ? -13.711 3.952 -3.601 1.00 88.00 104 ILE A O 1
ATOM 762 N N . VAL A 1 105 ? -11.886 5.140 -4.165 1.00 88.62 105 VAL A N 1
ATOM 763 C CA . VAL A 1 105 ? -12.014 6.107 -3.063 1.00 88.62 105 VAL A CA 1
ATOM 764 C C . VAL A 1 105 ? -13.267 6.966 -3.242 1.00 88.62 105 VAL A C 1
ATOM 766 O O . VAL A 1 105 ? -14.043 7.104 -2.295 1.00 88.62 105 VAL A O 1
ATOM 769 N N . GLU A 1 106 ? -13.522 7.493 -4.441 1.00 88.94 106 GLU A N 1
ATOM 770 C CA . GLU A 1 106 ? -14.736 8.279 -4.705 1.00 88.94 106 GLU A CA 1
ATOM 771 C C . GLU A 1 106 ? -16.014 7.450 -4.529 1.00 88.94 106 GLU A C 1
ATOM 773 O O . GLU A 1 106 ? -16.961 7.889 -3.869 1.00 88.94 106 GLU A O 1
ATOM 778 N N . LEU A 1 107 ? -16.029 6.213 -5.033 1.00 88.81 107 LEU A N 1
ATOM 779 C CA . LEU A 1 107 ? -17.143 5.289 -4.834 1.00 88.81 107 LEU A CA 1
ATOM 780 C C . LEU A 1 107 ? -17.362 4.994 -3.345 1.00 88.81 107 LEU A C 1
ATOM 782 O O . LEU A 1 107 ? -18.493 5.027 -2.857 1.00 88.81 107 LEU A O 1
ATOM 786 N N . GLY A 1 108 ? -16.287 4.745 -2.598 1.00 90.06 108 GLY A N 1
ATOM 787 C CA . GLY A 1 108 ? -16.363 4.529 -1.159 1.00 90.06 108 GLY A CA 1
ATOM 788 C C . GLY A 1 108 ? -16.895 5.740 -0.407 1.00 90.06 108 GLY A C 1
ATOM 789 O O . GLY A 1 108 ? -17.686 5.570 0.524 1.00 90.06 108 GLY A O 1
ATOM 790 N N . ARG A 1 109 ? -16.533 6.954 -0.836 1.00 90.38 109 ARG A N 1
ATOM 791 C CA . ARG A 1 109 ? -17.075 8.201 -0.286 1.00 90.38 109 ARG A CA 1
ATOM 792 C C . ARG A 1 109 ? -18.576 8.300 -0.532 1.00 90.38 109 ARG A C 1
ATOM 794 O O . ARG A 1 109 ? -19.324 8.533 0.414 1.00 90.38 109 ARG A O 1
ATOM 801 N N . ALA A 1 110 ? -19.014 8.065 -1.768 1.00 91.38 110 ALA A N 1
ATOM 802 C CA . ALA A 1 110 ? -20.424 8.111 -2.150 1.00 91.38 110 ALA A CA 1
ATOM 803 C C . ALA A 1 110 ? -21.279 7.082 -1.390 1.00 91.38 110 ALA A C 1
ATOM 805 O O . ALA A 1 110 ? -22.434 7.351 -1.066 1.00 91.38 110 ALA A O 1
ATOM 806 N N . LEU A 1 111 ? -20.707 5.916 -1.077 1.00 91.44 111 LEU A N 1
ATOM 807 C CA . LEU A 1 111 ? -21.390 4.836 -0.362 1.00 91.44 111 LEU A CA 1
ATOM 808 C C . LEU A 1 111 ? -21.257 4.915 1.168 1.00 91.44 111 LEU A C 1
ATOM 810 O O . LEU A 1 111 ? -21.854 4.094 1.861 1.00 91.44 111 LEU A O 1
ATOM 814 N N . GLY A 1 112 ? -20.475 5.855 1.713 1.00 91.50 112 GLY A N 1
ATOM 815 C CA . GLY A 1 112 ? -20.200 5.927 3.154 1.00 91.50 112 GLY A CA 1
ATOM 816 C C . GLY A 1 112 ? -19.393 4.733 3.680 1.00 91.50 112 GLY A C 1
ATOM 817 O O . GLY A 1 112 ? -19.577 4.304 4.816 1.00 91.50 112 GLY A O 1
ATOM 818 N N . ARG A 1 113 ? -18.523 4.163 2.840 1.00 92.62 113 ARG A N 1
ATOM 819 C CA . ARG A 1 113 ? -17.768 2.921 3.089 1.00 92.62 113 ARG A CA 1
ATOM 820 C C . ARG A 1 113 ? -16.255 3.132 3.185 1.00 92.62 113 ARG A C 1
ATOM 822 O O . ARG A 1 113 ? -15.486 2.183 3.035 1.00 92.62 113 ARG A O 1
ATOM 829 N N . LEU A 1 114 ? -15.821 4.369 3.410 1.00 92.31 114 LEU A N 1
ATOM 830 C CA . LEU A 1 114 ? -14.410 4.683 3.608 1.00 92.31 114 LEU A CA 1
ATOM 831 C C . LEU A 1 114 ? -13.907 4.205 4.980 1.00 92.31 114 LEU A C 1
ATOM 833 O O . LEU A 1 114 ? -14.678 4.177 5.944 1.00 92.31 114 LEU A O 1
ATOM 837 N N . PRO A 1 115 ? -12.617 3.850 5.089 1.00 93.75 115 PRO A N 1
ATOM 838 C CA . PRO A 1 115 ? -11.961 3.717 6.383 1.00 93.75 115 PRO A CA 1
ATOM 839 C C . PRO A 1 115 ? -11.844 5.094 7.056 1.00 93.75 115 PRO A C 1
ATOM 841 O O . PRO A 1 115 ? -11.904 6.127 6.387 1.00 93.75 115 PRO A O 1
ATOM 844 N N . ALA A 1 116 ? -11.628 5.131 8.373 1.00 92.44 116 ALA A N 1
ATOM 845 C CA . ALA A 1 116 ? -11.454 6.407 9.078 1.00 92.44 116 ALA A CA 1
ATOM 846 C C . ALA A 1 116 ? -10.155 7.126 8.666 1.00 92.44 116 ALA A C 1
ATOM 848 O O . ALA A 1 116 ? -10.101 8.354 8.637 1.00 92.44 116 ALA A O 1
ATOM 849 N N . ARG A 1 117 ? -9.114 6.360 8.319 1.00 94.31 117 ARG A N 1
ATOM 850 C CA . ARG A 1 117 ? -7.855 6.846 7.744 1.00 94.31 117 ARG A CA 1
ATOM 851 C C . ARG A 1 117 ? -7.436 5.947 6.589 1.00 94.31 117 ARG A C 1
ATOM 853 O O . ARG A 1 117 ? -7.443 4.724 6.737 1.00 94.31 117 ARG A O 1
ATOM 860 N N . LEU A 1 118 ? -7.029 6.551 5.475 1.00 94.69 118 LEU A N 1
ATOM 861 C CA . LEU A 1 118 ? -6.481 5.849 4.318 1.00 94.69 118 LEU A CA 1
ATOM 862 C C . LEU A 1 118 ? -5.057 6.335 4.048 1.00 94.69 118 LEU A C 1
ATOM 864 O O . LEU A 1 118 ? -4.839 7.513 3.783 1.00 94.69 118 LEU A O 1
ATOM 868 N N . LEU A 1 119 ? -4.097 5.418 4.099 1.00 95.75 119 LEU A N 1
ATOM 869 C CA . LEU A 1 119 ? -2.714 5.665 3.720 1.00 95.75 119 LEU A CA 1
ATOM 870 C C . LEU A 1 119 ? -2.370 4.871 2.465 1.00 95.75 119 LEU A C 1
ATOM 872 O O . LEU A 1 119 ? -2.638 3.675 2.397 1.00 95.75 119 LEU A O 1
ATOM 876 N N . ILE A 1 120 ? -1.712 5.513 1.508 1.00 94.81 120 ILE A N 1
ATOM 877 C CA . ILE A 1 120 ? -1.239 4.865 0.288 1.00 94.81 120 ILE A CA 1
ATOM 878 C C . ILE A 1 120 ? 0.286 4.916 0.261 1.00 94.81 120 ILE A C 1
ATOM 880 O O . ILE A 1 120 ? 0.899 5.974 0.426 1.00 94.81 120 ILE A O 1
ATOM 884 N N . LEU A 1 121 ? 0.894 3.748 0.080 1.00 96.69 121 LEU A N 1
ATOM 885 C CA . LEU A 1 121 ? 2.327 3.558 -0.087 1.00 96.69 121 LEU A CA 1
ATOM 886 C C . LEU A 1 121 ? 2.598 3.165 -1.539 1.00 96.69 121 LEU A C 1
ATOM 888 O O . LEU A 1 121 ? 2.452 2.002 -1.913 1.00 96.69 121 LEU A O 1
ATOM 892 N N . GLY A 1 122 ? 2.983 4.148 -2.349 1.00 95.25 122 GLY A N 1
ATOM 893 C CA . GLY A 1 122 ? 3.349 3.935 -3.747 1.00 95.25 122 GLY A CA 1
ATOM 894 C C . GLY A 1 122 ? 4.826 3.582 -3.873 1.00 95.25 122 GLY A C 1
ATOM 895 O O . GLY A 1 122 ? 5.676 4.358 -3.443 1.00 95.25 122 GLY A O 1
ATOM 896 N N . ILE A 1 123 ? 5.154 2.436 -4.462 1.00 96.44 123 ILE A N 1
ATOM 897 C CA . ILE A 1 123 ? 6.536 2.014 -4.711 1.00 96.44 123 ILE A CA 1
ATOM 898 C C . ILE A 1 123 ? 6.862 2.266 -6.180 1.00 96.44 123 ILE A C 1
ATOM 900 O O . ILE A 1 123 ? 6.247 1.678 -7.063 1.00 96.44 123 ILE A O 1
ATOM 904 N N . GLU A 1 124 ? 7.837 3.129 -6.450 1.00 95.94 124 GLU A N 1
ATOM 905 C CA . GLU A 1 124 ? 8.213 3.485 -7.817 1.00 95.94 124 GLU A CA 1
ATOM 906 C C . GLU A 1 124 ? 8.745 2.260 -8.573 1.00 95.94 124 GLU A C 1
ATOM 908 O O . GLU A 1 124 ? 9.791 1.707 -8.218 1.00 95.94 124 GLU A O 1
ATOM 913 N N . ALA A 1 125 ? 8.040 1.841 -9.618 1.00 93.19 125 ALA A N 1
ATOM 914 C CA . ALA A 1 125 ? 8.438 0.735 -10.472 1.00 93.19 125 ALA A CA 1
ATOM 915 C C . ALA A 1 125 ? 9.542 1.163 -11.449 1.00 93.19 125 ALA A C 1
ATOM 917 O O . ALA A 1 125 ? 9.533 2.269 -11.985 1.00 93.19 125 ALA A O 1
ATOM 918 N N . GLY A 1 126 ? 10.489 0.266 -11.734 1.00 92.50 126 GLY A N 1
ATOM 919 C CA . GLY A 1 126 ? 11.410 0.439 -12.858 1.00 92.50 126 GLY A CA 1
ATOM 920 C C . GLY A 1 126 ? 10.795 -0.043 -14.168 1.00 92.50 126 GLY A C 1
ATOM 921 O O . GLY A 1 126 ? 10.969 0.585 -15.211 1.00 92.50 126 GLY A O 1
ATOM 922 N N . THR A 1 127 ? 10.067 -1.162 -14.131 1.00 90.06 127 THR A N 1
ATOM 923 C CA . THR A 1 127 ? 9.334 -1.685 -15.287 1.00 90.06 127 THR A CA 1
ATOM 924 C C . THR A 1 127 ? 8.148 -2.558 -14.879 1.00 90.06 127 THR A C 1
ATOM 926 O O . THR A 1 127 ? 8.257 -3.410 -14.001 1.00 90.06 127 THR A O 1
ATOM 929 N N . VAL A 1 128 ? 7.030 -2.392 -15.588 1.00 89.62 128 VAL A N 1
ATOM 930 C CA . VAL A 1 128 ? 5.799 -3.197 -15.445 1.00 89.62 128 VAL A CA 1
ATOM 931 C C . VAL A 1 128 ? 5.559 -4.113 -16.654 1.00 89.62 128 VAL A C 1
ATOM 933 O O . VAL A 1 128 ? 4.423 -4.469 -16.987 1.00 89.62 128 VAL A O 1
ATOM 936 N N . ALA A 1 129 ? 6.639 -4.440 -17.372 1.00 90.31 129 ALA A N 1
ATOM 937 C CA . ALA A 1 129 ? 6.608 -5.370 -18.492 1.00 90.31 129 ALA A CA 1
ATOM 938 C C . ALA A 1 129 ? 6.264 -6.788 -18.020 1.00 90.31 129 ALA A C 1
ATOM 940 O O . ALA A 1 129 ? 6.504 -7.148 -16.869 1.00 90.31 129 ALA A O 1
ATOM 941 N N . HIS A 1 130 ? 5.753 -7.608 -18.937 1.00 90.44 130 HIS A N 1
ATOM 942 C CA . HIS A 1 130 ? 5.448 -9.000 -18.637 1.00 90.44 130 HIS A CA 1
ATOM 943 C C . HIS A 1 130 ? 6.707 -9.764 -18.191 1.00 90.44 130 HIS A C 1
ATOM 945 O O . HIS A 1 130 ? 7.793 -9.611 -18.765 1.00 90.44 130 HIS A O 1
ATOM 951 N N . GLY A 1 131 ? 6.554 -10.586 -17.160 1.00 88.50 131 GLY A N 1
ATOM 952 C CA . GLY A 1 131 ? 7.608 -11.403 -16.577 1.00 88.50 131 GLY A CA 1
ATOM 953 C C . GLY A 1 131 ? 7.585 -11.373 -15.048 1.00 88.50 131 GLY A C 1
ATOM 954 O O . GLY A 1 131 ? 7.104 -10.411 -14.456 1.00 88.50 131 GLY A O 1
ATOM 955 N N . PRO A 1 132 ? 8.117 -12.408 -14.387 1.00 88.62 132 PRO A N 1
ATOM 956 C CA . PRO A 1 132 ? 8.102 -12.484 -12.936 1.00 88.62 132 PRO A CA 1
ATOM 957 C C . PRO A 1 132 ? 9.245 -11.683 -12.303 1.00 88.62 132 PRO A C 1
ATOM 959 O O . PRO A 1 132 ? 10.321 -11.512 -12.883 1.00 88.62 132 PRO A O 1
ATOM 962 N N . GLY A 1 133 ? 9.033 -11.309 -11.044 1.00 90.38 133 GLY A N 1
ATOM 963 C CA . GLY A 1 133 ? 10.087 -10.878 -10.134 1.00 90.38 133 GLY A CA 1
ATOM 964 C C . GLY A 1 133 ? 10.384 -9.381 -10.145 1.00 90.38 133 GLY A C 1
ATOM 965 O O . GLY A 1 133 ? 10.330 -8.702 -11.169 1.00 90.38 133 GLY A O 1
ATOM 966 N N . LEU A 1 134 ? 10.757 -8.895 -8.962 1.00 95.94 134 LEU A N 1
ATOM 967 C CA . LEU A 1 134 ? 11.096 -7.497 -8.724 1.00 95.94 134 LEU A CA 1
ATOM 968 C C . LEU A 1 134 ? 12.549 -7.204 -9.085 1.00 95.94 134 LEU A C 1
ATOM 970 O O . LEU A 1 134 ? 13.460 -7.987 -8.777 1.00 95.94 134 LEU A O 1
ATOM 974 N N . SER A 1 135 ? 12.769 -6.024 -9.650 1.00 96.44 135 SER A N 1
ATOM 975 C CA . SER A 1 135 ? 14.094 -5.448 -9.805 1.00 96.44 135 SER A CA 1
ATOM 976 C C . SER A 1 135 ? 14.750 -5.198 -8.431 1.00 96.44 135 SER A C 1
ATOM 978 O O . SER A 1 135 ? 14.060 -4.957 -7.433 1.00 96.44 135 SER A O 1
ATOM 980 N N . PRO A 1 136 ? 16.095 -5.243 -8.339 1.00 97.38 136 PRO A N 1
ATOM 981 C CA . PRO A 1 136 ? 16.806 -4.958 -7.092 1.00 97.38 136 PRO A CA 1
ATOM 982 C C . PRO A 1 136 ? 16.410 -3.642 -6.393 1.00 97.38 136 PRO A C 1
ATOM 984 O O . PRO A 1 136 ? 16.175 -3.689 -5.185 1.00 97.38 136 PRO A O 1
ATOM 987 N N . PRO A 1 137 ? 16.289 -2.485 -7.083 1.00 97.88 137 PRO A N 1
ATOM 988 C CA . PRO A 1 137 ? 15.880 -1.249 -6.416 1.00 97.88 137 PRO A CA 1
ATOM 989 C C . PRO A 1 137 ? 14.450 -1.324 -5.865 1.00 97.88 137 PRO A C 1
ATOM 991 O O . PRO A 1 137 ? 14.209 -0.880 -4.743 1.00 97.88 137 PRO A O 1
ATOM 994 N N . VAL A 1 138 ? 13.518 -1.949 -6.589 1.00 97.88 138 VAL A N 1
ATOM 995 C CA . VAL A 1 138 ? 12.128 -2.101 -6.134 1.00 97.88 138 VAL A CA 1
ATOM 996 C C . VAL A 1 138 ? 12.026 -3.030 -4.932 1.00 97.88 138 VAL A C 1
ATOM 998 O O . VAL A 1 138 ? 11.284 -2.725 -4.005 1.00 97.88 138 VAL A O 1
ATOM 1001 N N . ARG A 1 139 ? 12.836 -4.093 -4.858 1.00 98.00 139 ARG A N 1
ATOM 1002 C CA . ARG A 1 139 ? 12.909 -4.942 -3.656 1.00 98.00 139 ARG A CA 1
ATOM 1003 C C . ARG A 1 139 ? 13.295 -4.144 -2.404 1.00 98.00 139 ARG A C 1
ATOM 1005 O O . ARG A 1 139 ? 12.685 -4.320 -1.354 1.00 98.00 139 ARG A O 1
ATOM 1012 N N . ILE A 1 140 ? 14.248 -3.218 -2.525 1.00 98.12 140 ILE A N 1
ATOM 1013 C CA . ILE A 1 140 ? 14.627 -2.310 -1.428 1.00 98.12 140 ILE A CA 1
ATOM 1014 C C . ILE A 1 140 ? 13.462 -1.365 -1.077 1.00 98.12 140 ILE A C 1
ATOM 1016 O O . ILE A 1 140 ? 13.222 -1.078 0.099 1.00 98.12 140 ILE A O 1
ATOM 1020 N N . GLY A 1 141 ? 12.728 -0.884 -2.085 1.00 98.25 141 GLY A N 1
ATOM 1021 C CA . GLY A 1 141 ? 11.499 -0.105 -1.904 1.00 98.25 141 GLY A CA 1
ATOM 1022 C C . GLY A 1 141 ? 10.421 -0.875 -1.138 1.00 98.25 141 GLY A C 1
ATOM 1023 O O . GLY A 1 141 ? 9.856 -0.352 -0.181 1.00 98.25 141 GLY A O 1
ATOM 1024 N N . VAL A 1 142 ? 10.209 -2.146 -1.474 1.00 98.50 142 VAL A N 1
ATOM 1025 C CA . VAL A 1 142 ? 9.286 -3.045 -0.771 1.00 98.50 142 VAL A CA 1
ATOM 1026 C C . VAL A 1 142 ? 9.661 -3.185 0.705 1.00 98.50 142 VAL A C 1
ATOM 1028 O O . VAL A 1 142 ? 8.821 -2.964 1.574 1.00 98.50 142 VAL A O 1
ATOM 1031 N N . GLU A 1 143 ? 10.926 -3.461 1.024 1.00 98.31 143 GLU A N 1
ATOM 1032 C CA . GLU A 1 143 ? 11.384 -3.557 2.420 1.00 98.31 143 GLU A CA 1
ATOM 1033 C C . GLU A 1 143 ? 11.191 -2.243 3.198 1.00 98.31 143 GLU A C 1
ATOM 1035 O O . GLU A 1 143 ? 10.907 -2.244 4.400 1.00 98.31 143 GLU A O 1
ATOM 1040 N N . ARG A 1 144 ? 11.340 -1.093 2.529 1.00 98.38 144 ARG A N 1
ATOM 1041 C CA . ARG A 1 144 ? 11.044 0.226 3.111 1.00 98.38 144 ARG A CA 1
ATOM 1042 C C . ARG A 1 144 ? 9.547 0.400 3.363 1.00 98.38 144 ARG A C 1
ATOM 1044 O O . ARG A 1 144 ? 9.184 0.811 4.463 1.00 98.38 144 ARG A O 1
ATOM 1051 N N . ALA A 1 145 ? 8.699 0.059 2.396 1.00 98.19 145 ALA A N 1
ATOM 1052 C CA . ALA A 1 145 ? 7.248 0.148 2.524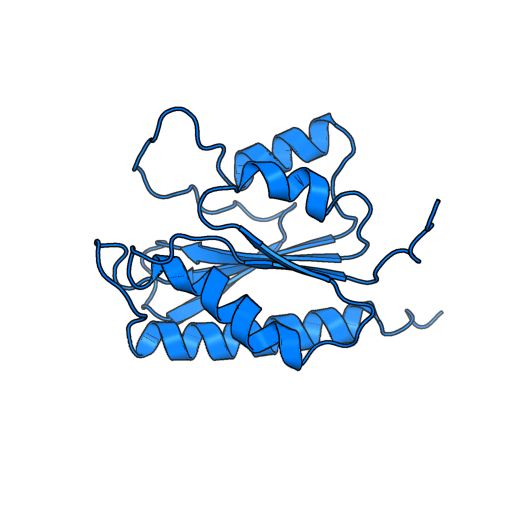 1.00 98.19 145 ALA A CA 1
ATOM 1053 C C . ALA A 1 145 ? 6.724 -0.740 3.663 1.00 98.19 145 ALA A C 1
ATOM 1055 O O . ALA A 1 145 ? 5.929 -0.275 4.475 1.00 98.19 145 ALA A O 1
ATOM 1056 N N . VAL A 1 146 ? 7.243 -1.967 3.803 1.00 98.38 146 VAL A N 1
ATOM 1057 C CA . VAL A 1 146 ? 6.917 -2.872 4.921 1.00 98.38 146 VAL A CA 1
ATOM 1058 C C . VAL A 1 146 ? 7.246 -2.230 6.270 1.00 98.38 146 VAL A C 1
ATOM 1060 O O . VAL A 1 146 ? 6.413 -2.234 7.173 1.00 98.38 146 VAL A O 1
ATOM 1063 N N . ARG A 1 147 ? 8.431 -1.620 6.415 1.00 98.06 147 ARG A N 1
ATOM 1064 C CA . ARG A 1 147 ? 8.809 -0.924 7.660 1.00 98.06 147 ARG A CA 1
ATOM 1065 C C . ARG A 1 147 ? 7.901 0.263 7.972 1.00 98.06 147 ARG A C 1
ATOM 1067 O O . ARG A 1 147 ? 7.549 0.454 9.133 1.00 98.06 147 ARG A O 1
ATOM 1074 N N . ILE A 1 148 ? 7.520 1.041 6.959 1.00 97.62 148 ILE A N 1
ATOM 1075 C CA . ILE A 1 148 ? 6.586 2.163 7.126 1.00 97.62 148 ILE A CA 1
ATOM 1076 C C . ILE A 1 148 ? 5.214 1.637 7.564 1.00 97.62 148 ILE A C 1
ATOM 1078 O O . ILE A 1 148 ? 4.679 2.112 8.561 1.00 97.62 148 ILE A O 1
ATOM 1082 N N . ALA A 1 149 ? 4.679 0.617 6.888 1.00 97.06 149 ALA A N 1
ATOM 1083 C CA . ALA A 1 149 ? 3.392 0.019 7.233 1.00 97.06 149 ALA A CA 1
ATOM 1084 C C . ALA A 1 149 ? 3.370 -0.521 8.675 1.00 97.06 149 ALA A C 1
ATOM 1086 O O . ALA A 1 149 ? 2.415 -0.267 9.406 1.00 97.06 149 ALA A O 1
ATOM 1087 N N . LEU A 1 150 ? 4.439 -1.193 9.120 1.00 96.25 150 LEU A N 1
ATOM 1088 C CA . LEU A 1 150 ? 4.572 -1.660 10.506 1.00 96.25 150 LEU A CA 1
ATOM 1089 C C . LEU A 1 150 ? 4.533 -0.511 11.522 1.00 96.25 150 LEU A C 1
ATOM 1091 O O . LEU A 1 150 ? 3.862 -0.625 12.547 1.00 96.25 150 LEU A O 1
ATOM 1095 N N . ALA A 1 151 ? 5.226 0.597 11.245 1.00 95.12 151 ALA A N 1
ATOM 1096 C CA . ALA A 1 151 ? 5.243 1.762 12.129 1.00 95.12 151 ALA A CA 1
ATOM 1097 C C . ALA A 1 151 ? 3.863 2.435 12.237 1.00 95.12 151 ALA A C 1
ATOM 1099 O O . ALA A 1 151 ? 3.448 2.846 13.323 1.00 95.12 151 ALA A O 1
ATOM 1100 N N . GLU A 1 152 ? 3.130 2.512 11.127 1.00 94.19 152 GLU A N 1
ATOM 1101 C CA . GLU A 1 152 ? 1.777 3.078 11.084 1.00 94.19 152 GLU A CA 1
ATOM 1102 C C . GLU A 1 152 ? 0.769 2.210 11.827 1.00 94.19 152 GLU A C 1
ATOM 1104 O O . GLU A 1 152 ? 0.004 2.715 12.649 1.00 94.19 152 GLU A O 1
ATOM 1109 N N . VAL A 1 153 ? 0.826 0.896 11.608 1.00 92.81 153 VAL A N 1
ATOM 1110 C CA . VAL A 1 153 ? 0.034 -0.082 12.359 1.00 92.81 153 VAL A CA 1
ATOM 1111 C C . VAL A 1 153 ? 0.323 0.026 13.858 1.00 92.81 153 VAL A C 1
ATOM 1113 O O . VAL A 1 153 ? -0.607 0.050 14.660 1.00 92.81 153 VAL A O 1
ATOM 1116 N N . ALA A 1 154 ? 1.592 0.134 14.260 1.00 90.88 154 ALA A N 1
ATOM 1117 C CA . ALA A 1 154 ? 1.954 0.278 15.668 1.00 90.88 154 ALA A CA 1
ATOM 1118 C C . ALA A 1 154 ? 1.421 1.588 16.272 1.00 90.88 154 ALA A C 1
ATOM 1120 O O . ALA A 1 154 ? 0.927 1.590 17.397 1.00 90.88 154 ALA A O 1
ATOM 1121 N N . THR A 1 155 ? 1.474 2.686 15.515 1.00 88.31 155 THR A N 1
ATOM 1122 C CA . THR A 1 155 ? 1.008 4.005 15.959 1.00 88.31 155 THR A CA 1
ATOM 1123 C C . THR A 1 155 ? -0.513 4.059 16.087 1.00 88.31 155 THR A C 1
ATOM 1125 O O . THR A 1 155 ? -1.016 4.618 17.055 1.00 88.31 155 THR A O 1
ATOM 1128 N N . ALA A 1 156 ? -1.255 3.445 15.161 1.00 83.81 156 ALA A N 1
ATOM 1129 C CA . ALA A 1 156 ? -2.717 3.368 15.228 1.00 83.81 156 ALA A CA 1
ATOM 1130 C C . ALA A 1 156 ? -3.226 2.561 16.435 1.00 83.81 156 ALA A C 1
ATOM 1132 O O . ALA A 1 156 ? -4.337 2.796 16.901 1.00 83.81 156 ALA A O 1
ATOM 1133 N N . ARG A 1 157 ? -2.406 1.638 16.951 1.00 75.38 157 ARG A N 1
ATOM 1134 C CA . ARG A 1 157 ? -2.704 0.830 18.144 1.00 75.38 157 ARG A CA 1
ATOM 1135 C C . ARG A 1 157 ? -2.331 1.521 19.454 1.00 75.38 157 ARG A C 1
ATOM 1137 O O . ARG A 1 157 ? -2.774 1.086 20.516 1.00 75.38 157 ARG A O 1
ATOM 1144 N N . SER A 1 158 ? -1.510 2.569 19.408 1.00 65.12 158 SER A N 1
ATOM 1145 C CA . SER A 1 158 ? -1.200 3.356 20.598 1.00 65.12 158 SER A CA 1
ATOM 1146 C C . SER A 1 158 ? -2.446 4.152 20.996 1.00 65.12 158 SER A C 1
ATOM 1148 O O . SER A 1 158 ? -2.956 4.913 20.171 1.00 65.12 158 SER A O 1
ATOM 1150 N N . PRO A 1 159 ? -2.961 4.009 22.231 1.00 49.41 159 PRO A N 1
ATOM 1151 C CA . PRO A 1 159 ? -4.069 4.836 22.682 1.00 49.41 159 PRO A CA 1
ATOM 1152 C C . PRO A 1 159 ? -3.635 6.303 22.611 1.00 49.41 159 PRO A C 1
ATOM 1154 O O . PRO A 1 159 ? -2.560 6.654 23.102 1.00 49.41 159 PRO A O 1
ATOM 1157 N N . SER A 1 160 ? -4.456 7.149 21.979 1.00 39.22 160 SER A N 1
ATOM 1158 C CA . SER A 1 160 ? -4.268 8.601 22.038 1.00 39.22 160 SER A CA 1
ATOM 1159 C C . SER A 1 160 ? -4.116 8.993 23.511 1.00 39.22 160 SER A C 1
ATOM 1161 O O . SER A 1 160 ? -4.979 8.601 24.304 1.00 39.22 160 SER A O 1
ATOM 1163 N N . PRO A 1 161 ? -3.052 9.713 23.915 1.00 38.41 161 PRO A N 1
ATOM 1164 C CA . PRO A 1 161 ? -3.009 10.260 25.261 1.00 38.41 161 PRO A CA 1
ATOM 1165 C C . PRO A 1 161 ? -4.219 11.190 25.413 1.00 38.41 161 PRO A C 1
ATOM 1167 O O . PRO A 1 161 ? -4.462 12.035 24.547 1.00 38.41 161 PRO A O 1
ATOM 1170 N N . ALA A 1 162 ? -5.019 10.924 26.445 1.00 37.53 162 ALA A N 1
ATOM 1171 C CA . ALA A 1 162 ? -6.138 11.762 26.860 1.00 37.53 162 ALA A CA 1
ATOM 1172 C C . ALA A 1 162 ? -5.648 13.109 27.405 1.00 37.53 162 ALA A C 1
ATOM 1174 O O . ALA A 1 162 ? -4.519 13.143 27.952 1.00 37.53 162 ALA A O 1
#

Mean predicted aligned error: 6.66 Å

Sequence (162 aa):
MHESRPRDAIVVGLGSPDRRDDAAGLEAVRLLAPLVPPDVRVAALPGRETELLDLWTGAPLAIVIDAVLSGAAPGTVHRLDGFIDALPGSPPHPSSHDLGLPDIVELGRALGRLPARLLILGIEAGTVAHGPGLSPPVRIGVERAVRIALAEVATARSPSPA

Radius of gyration: 15.18 Å; Cα contacts (8 Å, |Δi|>4): 341; chains: 1; bounding box: 39×30×47 Å

Solvent-accessible surface area (backbone atoms only — not comparable to full-atom values): 8847 Å² total; per-residue (Å²): 134,85,82,69,73,84,37,66,29,34,39,39,8,28,38,38,68,57,16,15,21,24,20,40,8,39,51,26,38,62,65,35,51,86,74,54,62,91,60,46,48,69,43,70,32,71,85,42,61,78,53,49,51,73,72,30,43,76,19,57,28,28,38,41,28,28,43,34,84,84,81,67,63,48,18,41,68,45,82,39,46,64,89,78,47,88,67,77,73,67,74,98,68,80,61,94,79,70,68,38,73,61,53,50,49,54,51,20,58,77,66,74,33,51,35,78,35,46,39,34,40,34,28,19,37,80,47,65,52,82,41,71,56,63,49,75,51,35,48,54,13,28,58,49,49,36,54,51,52,52,52,51,53,53,54,72,68,47,77,76,84,128

Secondary structure (DSSP, 8-state):
-------SEEEEEES-TTBGGGGHHHHHHHHHTTTS-TTEEEEEETT-GGGHHHHHTT-S-EEEEEEE-SSS-TT-EEEEETTTSPPPPPPS---TT---HHHHHHHHHHHT---SSEEEEEEE-S---SBSS--HHHHHHHHHHHHHHHHHHHHHHSPPP-